Protein AF-A0A966UP32-F1 (afdb_monomer_lite)

Secondary structure (DSSP, 8-state):
---HHHHHHHHTT-----TT--BS-SSS---BHHHHHHHHHHHHHHHHHHHHHHHHHHHHHHH-HHHHHHHHT--

Sequence (75 aa):
MLSEELIKQIYFYCDNNDPNGLYADNENEPLDIVEYARKIEAVITDQVRLKEHARCVEIVRSMNKDVARVLEDRK

pLDDT: mean 89.64, std 7.69, range [62.84, 97.06]

Foldseek 3Di:
DDDPVNLVVLQVVAPLDPPPFDFPDDPDDTGRPVSSVVSVVVVVVVVVVVVVLVVVLVVVCVVPVVVSVVSVVPD

Structure (mmCIF, N/CA/C/O backbone):
data_AF-A0A966UP32-F1
#
_entry.id   AF-A0A966UP32-F1
#
loop_
_atom_site.group_PDB
_atom_site.id
_atom_site.type_symbol
_atom_site.label_atom_id
_atom_site.label_alt_id
_atom_site.label_comp_id
_atom_site.label_asym_id
_atom_site.label_entity_id
_atom_site.label_seq_id
_atom_site.pdbx_PDB_ins_code
_atom_site.Cartn_x
_atom_site.Cartn_y
_atom_site.Cartn_z
_atom_site.occupancy
_atom_site.B_iso_or_equiv
_atom_site.auth_seq_id
_atom_site.auth_comp_id
_atom_site.auth_asym_id
_atom_site.auth_atom_id
_atom_site.pdbx_PDB_model_num
ATOM 1 N N . MET A 1 1 ? -0.375 6.308 8.580 1.00 68.62 1 MET A N 1
ATOM 2 C CA . MET A 1 1 ? 0.319 7.458 7.968 1.00 68.62 1 MET A CA 1
ATOM 3 C C . MET A 1 1 ? 1.643 6.906 7.501 1.00 68.62 1 MET A C 1
ATOM 5 O O . MET A 1 1 ? 2.227 6.145 8.265 1.00 68.62 1 MET A O 1
ATOM 9 N N . LEU A 1 2 ? 2.081 7.210 6.282 1.00 81.25 2 LEU A N 1
ATOM 10 C CA . LEU A 1 2 ? 3.412 6.792 5.850 1.00 81.25 2 LEU A CA 1
ATOM 11 C C . LEU A 1 2 ? 4.458 7.496 6.716 1.00 81.25 2 LEU A C 1
ATOM 13 O O . LEU A 1 2 ? 4.435 8.720 6.829 1.00 81.25 2 LEU A O 1
ATOM 17 N N . SER A 1 3 ? 5.325 6.721 7.358 1.00 90.56 3 SER A N 1
ATOM 18 C CA . SER A 1 3 ? 6.536 7.239 7.986 1.00 90.56 3 SER A CA 1
ATOM 19 C C . SER A 1 3 ? 7.687 7.173 6.989 1.00 90.56 3 SER A C 1
ATOM 21 O O . SER A 1 3 ? 7.668 6.363 6.063 1.00 90.56 3 SER A O 1
ATOM 23 N N . GLU A 1 4 ? 8.708 7.996 7.205 1.00 92.06 4 GLU A N 1
ATOM 24 C CA . GLU A 1 4 ? 9.947 7.940 6.426 1.00 92.06 4 GLU A CA 1
ATOM 25 C C . GLU A 1 4 ? 10.575 6.537 6.464 1.00 92.06 4 GLU A C 1
ATOM 27 O O . GLU A 1 4 ? 10.959 6.002 5.429 1.00 92.06 4 GLU A O 1
ATOM 32 N N . GLU A 1 5 ? 10.590 5.899 7.637 1.00 93.62 5 GLU A N 1
ATOM 33 C CA . GLU A 1 5 ? 11.092 4.531 7.799 1.00 93.62 5 GLU A CA 1
ATOM 34 C C . GLU A 1 5 ? 10.293 3.506 6.992 1.00 93.62 5 GLU A C 1
ATOM 36 O O . GLU A 1 5 ? 10.879 2.633 6.362 1.00 93.62 5 GLU A O 1
ATOM 41 N N . LEU A 1 6 ? 8.964 3.625 6.946 1.00 91.56 6 LEU A N 1
ATOM 42 C CA . LEU A 1 6 ? 8.135 2.729 6.140 1.00 91.56 6 LEU A CA 1
ATOM 43 C C . LEU A 1 6 ? 8.383 2.940 4.642 1.00 91.56 6 LEU A C 1
ATOM 45 O O . LEU A 1 6 ? 8.461 1.970 3.898 1.00 91.56 6 LEU A O 1
ATOM 49 N N . ILE A 1 7 ? 8.549 4.191 4.206 1.00 92.56 7 ILE A N 1
ATOM 50 C CA . ILE A 1 7 ? 8.900 4.518 2.817 1.00 92.56 7 ILE A CA 1
ATOM 51 C C . ILE A 1 7 ? 10.236 3.851 2.455 1.00 92.56 7 ILE A C 1
ATOM 53 O O . ILE A 1 7 ? 10.297 3.097 1.488 1.00 92.56 7 ILE A O 1
ATOM 57 N N . LYS A 1 8 ? 11.271 4.017 3.289 1.00 92.94 8 LYS A N 1
ATOM 58 C CA . LYS A 1 8 ? 12.573 3.352 3.105 1.00 92.94 8 LYS A CA 1
ATOM 59 C C . LYS A 1 8 ? 12.469 1.828 3.139 1.00 92.94 8 LYS A C 1
ATOM 61 O O . LYS A 1 8 ? 13.149 1.157 2.378 1.00 92.94 8 LYS A O 1
ATOM 66 N N . GLN A 1 9 ? 11.625 1.256 3.995 1.00 93.44 9 GLN A N 1
ATOM 67 C CA . GLN A 1 9 ? 11.421 -0.192 4.032 1.00 93.44 9 GLN A CA 1
ATOM 68 C C . GLN A 1 9 ? 10.820 -0.720 2.728 1.00 93.44 9 GLN A C 1
ATOM 70 O O . GLN A 1 9 ? 11.249 -1.767 2.257 1.00 93.44 9 GLN A O 1
ATOM 75 N N . ILE A 1 10 ? 9.872 0.005 2.127 1.00 93.88 10 ILE A N 1
ATOM 76 C CA . ILE A 1 10 ? 9.231 -0.384 0.861 1.00 93.88 10 ILE A CA 1
ATOM 77 C C . ILE A 1 10 ? 10.254 -0.474 -0.283 1.00 93.88 10 ILE A C 1
ATOM 79 O O . ILE A 1 10 ? 10.113 -1.348 -1.137 1.00 93.88 10 ILE A O 1
ATOM 83 N N . TYR A 1 11 ? 11.313 0.346 -0.267 1.00 91.75 11 TYR A N 1
ATOM 84 C CA . TYR A 1 11 ? 12.409 0.266 -1.245 1.00 91.75 11 TYR A CA 1
ATOM 85 C C . TYR A 1 11 ? 13.034 -1.135 -1.286 1.00 91.75 11 TYR A C 1
ATOM 87 O O . TYR A 1 11 ? 13.186 -1.708 -2.361 1.00 91.75 11 TYR A O 1
ATOM 95 N N . PHE A 1 12 ? 13.295 -1.742 -0.123 1.00 91.75 12 PHE A N 1
ATOM 96 C CA . PHE A 1 12 ? 13.890 -3.083 -0.031 1.00 91.75 12 PHE A CA 1
ATOM 97 C C . PHE A 1 12 ? 12.977 -4.215 -0.515 1.00 91.75 12 PHE A C 1
ATOM 99 O O . PHE A 1 12 ? 13.437 -5.344 -0.657 1.00 91.75 12 PHE A O 1
ATOM 106 N N . TYR A 1 13 ? 11.694 -3.935 -0.750 1.00 92.31 13 TYR A N 1
ATOM 107 C CA . TYR A 1 13 ? 10.758 -4.899 -1.320 1.00 92.31 13 TYR A CA 1
ATOM 108 C C . TYR A 1 13 ? 10.620 -4.770 -2.838 1.00 92.31 13 TYR A C 1
ATOM 110 O O . TYR A 1 13 ? 9.820 -5.513 -3.397 1.00 92.31 13 TYR A O 1
ATOM 118 N N . CYS A 1 14 ? 11.316 -3.845 -3.504 1.00 92.50 14 CYS A N 1
ATOM 119 C CA . CYS A 1 14 ? 11.278 -3.720 -4.963 1.00 92.50 14 CYS A CA 1
ATOM 120 C C . CYS A 1 14 ? 12.181 -4.770 -5.622 1.00 92.50 14 CYS A C 1
ATOM 122 O O . CYS A 1 14 ? 13.322 -4.970 -5.207 1.00 92.50 14 CYS A O 1
ATOM 124 N N . ASP A 1 15 ? 11.651 -5.440 -6.639 1.00 91.88 15 ASP A N 1
ATOM 125 C CA . ASP A 1 15 ? 12.323 -6.500 -7.385 1.00 91.88 15 ASP A CA 1
ATOM 126 C C . ASP A 1 15 ? 13.242 -5.926 -8.477 1.00 91.88 15 ASP A C 1
ATOM 128 O O . ASP A 1 15 ? 14.229 -6.562 -8.851 1.00 91.88 15 ASP A O 1
ATOM 132 N N . ASN A 1 16 ? 12.946 -4.710 -8.955 1.00 90.56 16 ASN A N 1
ATOM 133 C CA . ASN A 1 16 ? 13.758 -3.907 -9.871 1.00 90.56 16 ASN A CA 1
ATOM 134 C C . ASN A 1 16 ? 14.126 -4.622 -11.180 1.00 90.56 16 ASN A C 1
ATOM 136 O O . ASN A 1 16 ? 15.194 -4.400 -11.752 1.00 90.56 16 ASN A O 1
ATOM 140 N N . ASN A 1 17 ? 13.245 -5.482 -11.686 1.00 90.12 17 ASN A N 1
ATOM 141 C CA . ASN A 1 17 ? 13.549 -6.388 -12.794 1.00 90.12 17 ASN A CA 1
ATOM 142 C C . ASN A 1 17 ? 12.612 -6.266 -14.007 1.00 90.12 17 ASN A C 1
ATOM 144 O O . ASN 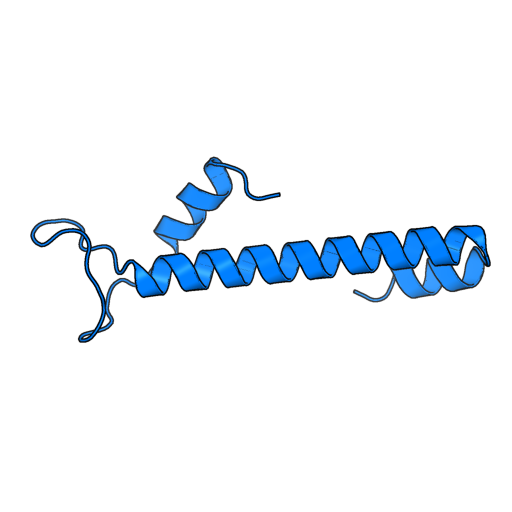A 1 17 ? 12.730 -7.086 -14.919 1.00 90.12 17 ASN A O 1
ATOM 148 N N . ASP A 1 18 ? 11.703 -5.283 -14.039 1.00 89.12 18 ASP A N 1
ATOM 149 C CA . ASP A 1 18 ? 10.832 -5.048 -15.194 1.00 89.12 18 ASP A CA 1
ATOM 150 C C . ASP A 1 18 ? 11.668 -4.559 -16.392 1.00 89.12 18 ASP A C 1
ATOM 152 O O . ASP A 1 18 ? 12.193 -3.447 -16.366 1.00 89.12 18 ASP A O 1
ATOM 156 N N . PRO A 1 19 ? 11.767 -5.323 -17.496 1.00 87.31 19 PRO A N 1
ATOM 157 C CA . PRO A 1 19 ? 12.512 -4.892 -18.679 1.00 87.31 19 PRO A CA 1
ATOM 158 C C . PRO A 1 19 ? 11.979 -3.596 -19.312 1.00 87.31 19 PRO A C 1
ATOM 160 O O . PRO A 1 19 ? 12.680 -2.973 -20.107 1.00 87.31 19 PRO A O 1
ATOM 163 N N . ASN A 1 20 ? 10.739 -3.210 -18.991 1.00 89.12 20 ASN A N 1
ATOM 164 C CA . ASN A 1 20 ? 10.101 -1.963 -19.414 1.00 89.12 20 ASN A CA 1
ATOM 165 C C . ASN A 1 20 ? 9.976 -0.943 -18.266 1.00 89.12 20 ASN A C 1
ATOM 167 O O . ASN A 1 20 ? 9.266 0.055 -18.417 1.00 89.12 20 ASN A O 1
ATOM 171 N N . GLY A 1 21 ? 10.616 -1.205 -17.124 1.00 85.56 21 GLY A N 1
ATOM 172 C CA . GLY A 1 21 ? 10.613 -0.343 -15.950 1.00 85.56 21 GLY A CA 1
ATOM 173 C C . GLY A 1 21 ? 11.259 1.015 -16.222 1.00 85.56 21 GLY A C 1
ATOM 174 O O . GLY A 1 21 ? 12.071 1.180 -17.139 1.00 85.56 21 GLY A O 1
ATOM 175 N N . LEU A 1 22 ? 10.892 2.015 -15.415 1.00 91.69 22 LEU A N 1
ATOM 176 C CA . LEU A 1 22 ? 11.508 3.340 -15.483 1.00 91.69 22 LEU A CA 1
ATOM 177 C C . LEU A 1 22 ? 12.560 3.450 -14.385 1.00 91.69 22 LEU A C 1
ATOM 179 O O . LEU A 1 22 ? 12.228 3.681 -13.223 1.00 91.69 22 LEU A O 1
ATOM 183 N N . TYR A 1 23 ? 13.822 3.302 -14.772 1.00 91.44 23 TYR A N 1
ATOM 184 C CA . TYR A 1 23 ? 14.926 3.209 -13.828 1.00 91.44 23 TYR A CA 1
ATOM 185 C C . TYR A 1 23 ? 15.555 4.568 -13.512 1.00 91.44 23 TYR A C 1
ATOM 187 O O . TYR A 1 23 ? 15.859 5.349 -14.414 1.00 91.44 23 TYR A O 1
ATOM 195 N N . ALA A 1 24 ? 15.732 4.852 -12.217 1.00 84.56 24 ALA A N 1
ATOM 196 C CA . ALA A 1 24 ? 16.295 6.115 -11.727 1.00 84.56 24 ALA A CA 1
ATOM 197 C C . ALA A 1 24 ? 17.831 6.192 -11.810 1.00 84.56 24 ALA A C 1
ATOM 199 O O . ALA A 1 24 ? 18.377 7.290 -11.764 1.00 84.56 24 ALA A O 1
ATOM 200 N N . ASP A 1 25 ? 18.506 5.046 -11.934 1.00 77.94 25 ASP A N 1
ATOM 201 C CA . ASP A 1 25 ? 19.964 4.916 -11.940 1.00 77.94 25 ASP A CA 1
ATOM 202 C C . ASP A 1 25 ? 20.402 3.832 -12.928 1.00 77.94 25 ASP A C 1
ATOM 204 O O . ASP A 1 25 ? 19.753 2.795 -13.051 1.00 77.94 25 ASP A O 1
ATOM 208 N N . ASN A 1 26 ? 21.516 4.064 -13.627 1.00 62.84 26 ASN A N 1
ATOM 209 C CA . ASN A 1 26 ? 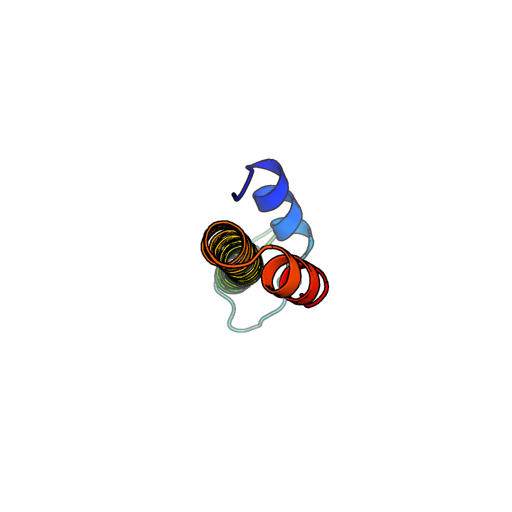21.922 3.226 -14.761 1.00 62.84 26 ASN A CA 1
ATOM 210 C C . ASN A 1 26 ? 23.062 2.238 -14.460 1.00 62.84 26 ASN A C 1
ATOM 212 O O . ASN A 1 26 ? 23.349 1.403 -15.314 1.00 62.84 26 ASN A O 1
ATOM 216 N N . GLU A 1 27 ? 23.736 2.320 -13.304 1.00 66.75 27 GLU A N 1
ATOM 217 C CA . GLU A 1 27 ? 25.047 1.654 -13.160 1.00 66.75 27 GLU A CA 1
ATOM 218 C C . GLU A 1 27 ? 25.208 0.695 -11.972 1.00 66.75 27 GLU A C 1
ATOM 220 O O . GLU A 1 27 ? 25.910 -0.299 -12.134 1.00 66.75 27 GLU A O 1
ATOM 225 N N . ASN A 1 28 ? 24.584 0.924 -10.808 1.00 65.69 28 ASN A N 1
ATOM 226 C CA . ASN A 1 28 ? 24.878 0.107 -9.612 1.00 65.69 28 ASN A CA 1
ATOM 227 C C . ASN A 1 28 ? 23.640 -0.425 -8.879 1.00 65.69 28 ASN A C 1
ATOM 229 O O . ASN A 1 28 ? 23.622 -1.593 -8.503 1.00 65.69 28 ASN A O 1
ATOM 233 N N . GLU A 1 29 ? 22.598 0.391 -8.712 1.00 74.69 29 GLU A N 1
ATOM 234 C CA . GLU A 1 29 ? 21.342 -0.018 -8.069 1.00 74.69 29 GLU A CA 1
ATOM 235 C C . GLU A 1 29 ? 20.158 0.596 -8.830 1.00 74.69 29 GLU A C 1
ATOM 237 O O . GLU A 1 29 ? 19.614 1.621 -8.419 1.00 74.69 29 GLU A O 1
ATOM 242 N N . PRO A 1 30 ? 19.788 0.032 -9.994 1.00 84.44 30 PRO A N 1
ATOM 243 C CA . PRO A 1 30 ? 18.691 0.566 -10.785 1.00 84.44 30 PRO A CA 1
ATOM 244 C C . PRO A 1 30 ? 17.374 0.381 -10.019 1.00 84.44 30 PRO A C 1
ATOM 246 O O . PRO A 1 30 ? 16.897 -0.737 -9.858 1.00 84.44 30 PRO A O 1
ATOM 249 N N . LEU A 1 31 ? 16.777 1.476 -9.547 1.00 90.81 31 LEU A N 1
ATOM 250 C CA . LEU A 1 31 ? 15.449 1.467 -8.926 1.00 90.81 31 LEU A CA 1
ATOM 251 C C . LEU A 1 31 ? 14.372 1.660 -9.990 1.00 90.81 31 LEU A C 1
ATOM 253 O O . LEU A 1 31 ? 14.340 2.720 -10.620 1.00 90.81 31 LEU A O 1
ATOM 257 N N . ASP A 1 32 ? 13.461 0.697 -10.140 1.00 94.06 32 ASP A N 1
ATOM 258 C CA . ASP A 1 32 ? 12.241 0.904 -10.921 1.00 94.06 32 ASP A CA 1
ATOM 259 C C . ASP A 1 32 ? 11.283 1.813 -10.137 1.00 94.06 32 ASP A C 1
ATOM 261 O O . ASP A 1 32 ? 10.628 1.420 -9.166 1.00 94.06 32 ASP A O 1
ATOM 265 N N . ILE A 1 33 ? 11.196 3.068 -10.574 1.00 93.44 33 ILE A N 1
ATOM 266 C CA . ILE A 1 33 ? 10.387 4.102 -9.928 1.00 93.44 33 ILE A CA 1
ATOM 267 C C . ILE A 1 33 ? 8.897 3.739 -9.984 1.00 93.44 33 ILE A C 1
ATOM 269 O O . ILE A 1 33 ? 8.143 4.062 -9.061 1.00 93.44 33 ILE A O 1
ATOM 273 N N . VAL A 1 34 ? 8.454 3.073 -11.056 1.00 94.19 34 VAL A N 1
ATOM 274 C CA . VAL A 1 34 ? 7.044 2.709 -11.242 1.00 94.19 34 VAL A CA 1
ATOM 275 C C . VAL A 1 34 ? 6.664 1.590 -10.285 1.00 94.19 34 VAL A C 1
ATOM 277 O O . VAL A 1 34 ? 5.614 1.665 -9.639 1.00 94.19 34 VAL A O 1
ATOM 280 N N . GLU A 1 35 ? 7.514 0.574 -10.160 1.00 95.25 35 GLU A N 1
ATOM 281 C CA . GLU A 1 35 ? 7.329 -0.491 -9.179 1.00 95.25 35 GLU A CA 1
ATOM 282 C C . GLU A 1 35 ? 7.271 0.082 -7.757 1.00 95.25 35 GLU A C 1
ATOM 284 O O . GLU A 1 35 ? 6.318 -0.180 -7.015 1.00 95.25 35 GLU A O 1
ATOM 289 N N . TYR A 1 36 ? 8.247 0.916 -7.398 1.00 95.25 36 TYR A N 1
ATOM 290 C CA . TYR A 1 36 ? 8.330 1.498 -6.065 1.00 95.25 36 TYR A CA 1
ATOM 291 C C . TYR A 1 36 ? 7.093 2.337 -5.719 1.00 95.25 36 TYR A C 1
ATOM 293 O O . TYR A 1 36 ? 6.496 2.160 -4.652 1.00 95.25 36 TYR A O 1
ATOM 301 N N . ALA A 1 37 ? 6.635 3.183 -6.647 1.00 94.19 37 ALA A N 1
ATOM 302 C CA . ALA A 1 37 ? 5.417 3.972 -6.476 1.00 94.19 37 ALA A CA 1
ATOM 303 C C . ALA A 1 37 ? 4.175 3.091 -6.248 1.00 94.19 37 ALA A C 1
ATOM 305 O O . ALA A 1 37 ? 3.378 3.376 -5.351 1.00 94.19 37 ALA A O 1
ATOM 306 N N . ARG A 1 38 ? 4.032 1.989 -6.997 1.00 94.62 38 ARG A N 1
ATOM 307 C CA . ARG A 1 38 ? 2.917 1.039 -6.830 1.00 94.62 38 ARG A CA 1
ATOM 308 C C . ARG A 1 38 ? 2.942 0.344 -5.469 1.00 94.62 38 ARG A C 1
ATOM 310 O O . ARG A 1 38 ? 1.890 0.179 -4.853 1.00 94.62 38 ARG A O 1
ATOM 317 N N . LYS A 1 39 ? 4.118 -0.045 -4.963 1.00 94.38 39 LYS A N 1
ATOM 318 C CA . LYS A 1 39 ? 4.222 -0.661 -3.625 1.00 94.38 39 LYS A CA 1
ATOM 319 C C . LYS A 1 39 ? 3.887 0.340 -2.518 1.00 94.38 39 LYS A C 1
ATOM 321 O O . LYS A 1 39 ? 3.198 -0.023 -1.564 1.00 94.38 39 LYS A O 1
ATOM 326 N N . ILE A 1 40 ? 4.283 1.607 -2.668 1.00 94.25 40 ILE A N 1
ATOM 327 C CA . ILE A 1 40 ? 3.848 2.685 -1.768 1.00 94.25 40 ILE A CA 1
ATOM 328 C C . ILE A 1 40 ? 2.320 2.829 -1.795 1.00 94.25 40 ILE A C 1
ATOM 330 O O . ILE A 1 40 ? 1.688 2.857 -0.737 1.00 94.25 40 ILE A O 1
ATOM 334 N N . GLU A 1 41 ? 1.715 2.885 -2.983 1.00 92.50 41 GLU A N 1
ATOM 335 C CA . GLU A 1 41 ? 0.263 3.017 -3.151 1.00 92.50 41 GLU A CA 1
ATOM 336 C C . GLU A 1 41 ? -0.514 1.860 -2.508 1.00 92.50 41 GLU A C 1
ATOM 338 O O . GLU A 1 41 ? -1.510 2.097 -1.817 1.00 92.50 41 GLU A O 1
ATOM 343 N N . ALA A 1 42 ? -0.041 0.622 -2.671 1.00 91.38 42 ALA A N 1
ATOM 344 C CA . ALA A 1 42 ? -0.655 -0.554 -2.060 1.00 91.38 42 ALA A CA 1
ATOM 345 C C . ALA A 1 42 ? -0.710 -0.428 -0.527 1.00 91.38 42 ALA A C 1
ATOM 347 O O . ALA A 1 42 ? -1.766 -0.603 0.084 1.00 91.38 42 ALA A O 1
ATOM 348 N N . VAL A 1 43 ? 0.399 -0.012 0.095 1.00 90.50 43 VAL A N 1
ATOM 349 C CA . VAL A 1 43 ? 0.472 0.201 1.548 1.00 90.50 43 VAL A CA 1
ATOM 350 C C . VAL A 1 43 ? -0.428 1.354 2.002 1.00 90.50 43 VAL A C 1
ATOM 352 O O . VAL A 1 43 ? -1.100 1.244 3.031 1.00 90.50 43 VAL A O 1
ATOM 355 N N . ILE A 1 44 ? -0.470 2.467 1.259 1.00 89.75 44 ILE A N 1
ATOM 356 C CA . ILE A 1 44 ? -1.372 3.587 1.576 1.00 89.75 44 ILE A CA 1
ATOM 357 C C . ILE A 1 44 ? -2.825 3.123 1.524 1.00 89.75 44 ILE A C 1
ATOM 359 O O . ILE A 1 44 ? -3.581 3.420 2.450 1.00 89.75 44 ILE A O 1
ATOM 363 N N . THR A 1 45 ? -3.213 2.406 0.471 1.00 88.44 45 THR A N 1
ATOM 364 C CA . THR A 1 45 ? -4.587 1.935 0.262 1.00 88.44 45 THR A CA 1
ATOM 365 C C . THR A 1 45 ? -5.060 1.093 1.439 1.00 88.44 45 THR A C 1
ATOM 367 O O . THR A 1 45 ? -6.134 1.349 1.989 1.00 88.44 45 THR A O 1
ATOM 370 N N . ASP A 1 46 ? -4.227 0.169 1.914 1.00 85.25 46 ASP A N 1
ATOM 371 C CA . ASP A 1 46 ? -4.536 -0.629 3.099 1.00 85.25 46 ASP A CA 1
ATOM 372 C C . ASP A 1 46 ? -4.665 0.222 4.366 1.00 85.25 46 ASP A C 1
ATOM 374 O O . ASP A 1 46 ? -5.596 0.039 5.154 1.00 85.25 46 ASP A O 1
ATOM 378 N N . GLN A 1 47 ? -3.780 1.203 4.566 1.00 86.19 47 GLN A N 1
ATOM 379 C CA . GLN A 1 47 ? -3.890 2.113 5.708 1.00 86.19 47 GLN A CA 1
ATOM 380 C C . GLN A 1 47 ? -5.154 2.974 5.653 1.00 86.19 47 GLN A C 1
ATOM 382 O O . GLN A 1 47 ? -5.763 3.225 6.694 1.00 86.19 47 GLN A O 1
ATOM 387 N N . VAL A 1 48 ? -5.547 3.442 4.468 1.00 88.12 48 VAL A N 1
ATOM 388 C CA . VAL A 1 48 ? -6.789 4.195 4.263 1.00 88.12 48 VAL A CA 1
ATOM 389 C C . VAL A 1 48 ? -7.983 3.302 4.573 1.00 88.12 48 VAL A C 1
ATOM 391 O O . VAL A 1 48 ? -8.829 3.695 5.370 1.00 88.12 48 VAL A O 1
ATOM 394 N N . ARG A 1 49 ? -8.009 2.071 4.051 1.00 88.56 49 ARG A N 1
ATOM 395 C CA . ARG A 1 49 ? -9.054 1.082 4.345 1.00 88.56 49 ARG A CA 1
ATOM 396 C C . ARG A 1 49 ? -9.211 0.848 5.848 1.00 88.56 49 ARG A C 1
ATOM 398 O O . ARG A 1 49 ? -10.327 0.879 6.361 1.00 88.56 49 ARG A O 1
ATOM 405 N N . LEU A 1 50 ? -8.103 0.655 6.565 1.00 89.12 50 LEU A N 1
ATOM 406 C CA . LEU A 1 50 ? -8.109 0.451 8.016 1.00 89.12 50 LEU A CA 1
ATOM 407 C C . LEU A 1 50 ? -8.611 1.684 8.779 1.00 89.12 50 LEU A C 1
ATOM 409 O O . LEU A 1 50 ? -9.362 1.541 9.742 1.00 89.12 50 LEU A O 1
ATOM 413 N N . LYS A 1 51 ? -8.224 2.891 8.352 1.00 90.12 51 LYS A N 1
ATOM 414 C CA . LYS A 1 51 ? -8.699 4.145 8.954 1.00 90.12 51 LYS A CA 1
ATOM 415 C C . LYS A 1 51 ? -10.189 4.366 8.728 1.00 90.12 51 LYS A C 1
ATOM 417 O O . LYS A 1 51 ? -10.888 4.725 9.670 1.00 90.12 51 LYS A O 1
ATOM 422 N N . GLU A 1 52 ? -10.674 4.131 7.513 1.00 91.56 52 GLU A N 1
ATOM 423 C CA . GLU A 1 52 ? -12.098 4.250 7.200 1.00 91.56 52 GLU A CA 1
ATOM 424 C C . GLU A 1 52 ? -12.914 3.215 7.975 1.00 91.56 52 GLU A C 1
ATOM 426 O O . GLU A 1 52 ? -13.941 3.556 8.556 1.00 91.56 52 GLU A O 1
ATOM 431 N N . HIS A 1 53 ? -12.424 1.977 8.093 1.00 92.50 53 HIS A N 1
ATOM 432 C CA . HIS A 1 53 ? -13.055 0.974 8.947 1.00 92.50 53 HIS A CA 1
ATOM 433 C C . HIS A 1 53 ? -13.112 1.423 10.417 1.00 92.50 53 HIS A C 1
ATOM 435 O O . HIS A 1 53 ? -14.179 1.372 11.027 1.00 92.50 53 HIS A O 1
ATOM 441 N N . ALA A 1 54 ? -12.002 1.916 10.978 1.00 93.19 54 ALA A N 1
ATOM 442 C CA . ALA A 1 54 ? -11.968 2.419 12.352 1.00 93.19 54 ALA A CA 1
ATOM 443 C C . ALA A 1 54 ? -12.964 3.572 12.565 1.00 93.19 54 ALA A C 1
ATOM 445 O O . ALA A 1 54 ? -13.726 3.565 13.531 1.00 93.19 54 ALA A O 1
ATOM 446 N N . ARG A 1 55 ? -13.036 4.513 11.619 1.00 93.69 55 ARG A N 1
ATOM 447 C CA . ARG A 1 55 ? -14.007 5.611 11.639 1.00 93.69 55 ARG A CA 1
ATOM 448 C C . ARG A 1 55 ? -15.450 5.104 11.579 1.00 93.69 55 ARG A C 1
ATOM 450 O O . ARG A 1 55 ? -16.301 5.591 12.321 1.00 93.69 55 ARG A O 1
ATOM 457 N N . CYS A 1 56 ? -15.740 4.115 10.735 1.00 94.00 56 CYS A N 1
ATOM 458 C CA . CYS A 1 56 ? -17.051 3.467 10.690 1.00 94.00 56 CYS A CA 1
ATOM 459 C C . CYS A 1 56 ? -17.404 2.826 12.038 1.00 94.00 56 CYS A C 1
ATOM 461 O O . CYS A 1 56 ? -18.514 3.023 12.530 1.00 94.00 56 CYS A O 1
ATOM 463 N N . VAL A 1 57 ? -16.463 2.119 12.671 1.00 96.12 57 VAL A N 1
ATOM 464 C CA . VAL A 1 57 ? -16.649 1.547 14.013 1.00 96.12 57 VAL A CA 1
ATOM 465 C C . VAL A 1 57 ? -16.945 2.640 15.043 1.00 96.12 57 VAL A C 1
ATOM 467 O O . VAL A 1 57 ?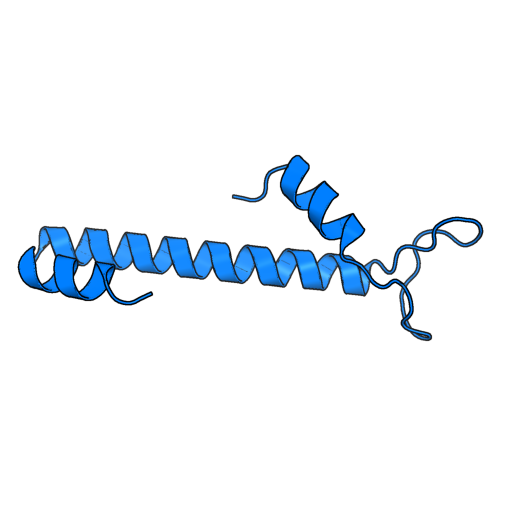 -17.860 2.469 15.845 1.00 96.12 57 VAL A O 1
ATOM 470 N N . GLU A 1 58 ? -16.236 3.771 15.021 1.00 96.50 58 GLU A N 1
ATOM 471 C CA . GLU A 1 58 ? -16.483 4.902 15.930 1.00 96.50 58 GLU A CA 1
ATOM 472 C C . GLU A 1 58 ? -17.885 5.499 15.758 1.00 96.50 58 GLU A C 1
ATOM 474 O O . GLU A 1 58 ? -18.610 5.678 16.743 1.00 96.50 58 GLU A O 1
ATOM 479 N N . ILE A 1 59 ? -18.297 5.752 14.512 1.00 95.44 59 ILE A N 1
ATOM 480 C CA . ILE A 1 59 ? -19.636 6.261 14.191 1.00 95.44 59 ILE A CA 1
ATOM 481 C C . ILE A 1 59 ? -20.693 5.284 14.706 1.00 95.44 59 ILE A C 1
ATOM 483 O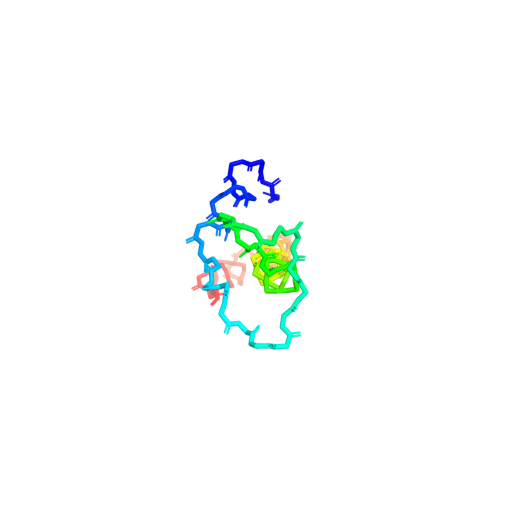 O . ILE A 1 59 ? -21.594 5.682 15.446 1.00 95.44 59 ILE A O 1
ATOM 487 N N . VAL A 1 60 ? -20.558 3.995 14.385 1.00 96.31 60 VAL A N 1
ATOM 488 C CA . VAL A 1 60 ? -21.512 2.969 14.820 1.00 96.31 60 VAL A CA 1
ATOM 489 C C . VAL A 1 60 ? -21.523 2.852 16.342 1.00 96.31 60 VAL A C 1
ATOM 491 O O . VAL A 1 60 ? -22.597 2.738 16.918 1.00 96.31 60 VAL A O 1
ATOM 494 N N . ARG A 1 61 ? -20.379 2.972 17.026 1.00 97.06 61 ARG A N 1
ATOM 495 C CA . ARG A 1 61 ? -20.292 2.909 18.497 1.00 97.06 61 ARG A CA 1
ATOM 496 C C . ARG A 1 61 ? -21.072 4.026 19.178 1.00 97.06 61 ARG A C 1
ATOM 498 O O . ARG A 1 61 ? -21.619 3.798 20.257 1.00 97.06 61 ARG A O 1
ATOM 505 N N . SER A 1 62 ? -21.147 5.203 18.552 1.00 95.88 62 SER A N 1
ATOM 506 C CA . SER A 1 62 ? -21.970 6.316 19.043 1.00 95.88 62 SER A CA 1
ATOM 507 C C . SER A 1 62 ? -23.478 6.027 18.965 1.00 95.88 62 SER A C 1
ATOM 509 O O . SER A 1 62 ? -24.245 6.583 19.746 1.00 95.88 62 SER A O 1
ATOM 511 N N . MET A 1 63 ? -23.894 5.120 18.072 1.00 95.69 63 MET A N 1
ATOM 512 C CA . MET A 1 63 ? -25.294 4.753 17.832 1.00 95.69 63 MET A CA 1
ATOM 513 C C . MET A 1 63 ? -25.699 3.452 18.541 1.00 95.69 63 MET A C 1
ATOM 515 O O . MET A 1 63 ? -26.781 3.362 19.114 1.00 95.69 63 MET A O 1
ATOM 519 N N . ASN A 1 64 ? -24.845 2.426 18.485 1.00 97.06 64 ASN A N 1
ATOM 520 C CA . ASN A 1 64 ? -25.063 1.103 19.055 1.00 97.06 64 ASN A CA 1
ATOM 521 C C . ASN A 1 64 ? -23.719 0.409 19.357 1.00 97.06 64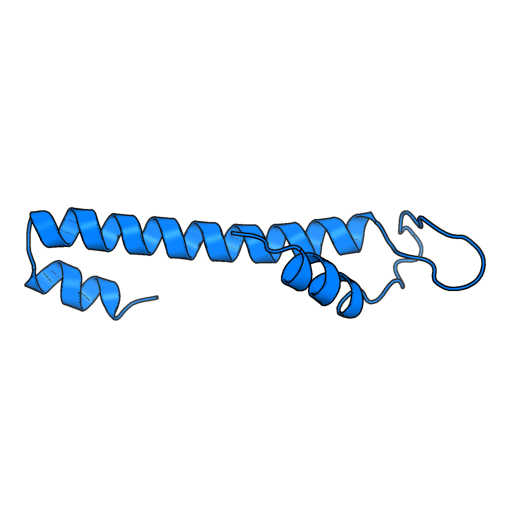 ASN A C 1
ATOM 523 O O . ASN A 1 64 ? -22.971 0.017 18.458 1.00 97.06 64 ASN A O 1
ATOM 527 N N . LYS A 1 65 ? -23.433 0.218 20.649 1.00 95.94 65 LYS A N 1
ATOM 528 C CA . LYS A 1 65 ? -22.169 -0.368 21.121 1.00 95.94 65 LYS A CA 1
ATOM 529 C C . LYS A 1 65 ? -22.014 -1.847 20.763 1.00 95.94 65 LYS A C 1
ATOM 531 O O . LYS A 1 65 ? -20.898 -2.269 20.469 1.00 95.94 65 LYS A O 1
ATOM 536 N N . ASP A 1 66 ? -23.101 -2.612 20.767 1.00 95.50 66 ASP A N 1
ATOM 537 C CA . ASP A 1 66 ? -23.057 -4.052 20.498 1.00 95.50 66 ASP A CA 1
ATOM 538 C C . ASP A 1 66 ? -22.769 -4.320 19.018 1.00 95.50 66 ASP A C 1
ATOM 540 O O . ASP A 1 66 ? -21.930 -5.155 18.685 1.00 95.50 66 ASP A O 1
ATOM 544 N N . VAL A 1 67 ? -23.385 -3.541 18.122 1.00 93.62 67 VAL A N 1
ATOM 545 C CA . VAL A 1 67 ? -23.115 -3.619 16.677 1.00 93.62 67 VAL A CA 1
ATOM 546 C C . VAL A 1 67 ? -21.685 -3.176 16.363 1.00 93.62 67 VAL A C 1
ATOM 548 O O . VAL A 1 67 ? -21.006 -3.827 15.573 1.00 93.62 67 VAL A O 1
ATOM 551 N N . ALA A 1 68 ? -21.194 -2.113 17.008 1.00 95.31 68 ALA A N 1
ATOM 552 C CA . ALA A 1 68 ? -19.817 -1.657 16.822 1.00 95.31 68 ALA A CA 1
ATOM 553 C C . ALA A 1 68 ? -18.786 -2.712 17.238 1.00 95.31 68 ALA A C 1
ATOM 555 O O . ALA A 1 68 ? -17.784 -2.875 16.551 1.00 95.31 68 ALA A O 1
ATOM 556 N N . ARG A 1 69 ? -19.049 -3.452 18.323 1.00 93.94 69 ARG A N 1
ATOM 557 C CA . ARG A 1 69 ? -18.180 -4.541 18.785 1.00 93.94 69 ARG A CA 1
ATOM 558 C C . ARG A 1 69 ? -18.087 -5.667 17.754 1.00 93.94 69 ARG A C 1
ATOM 560 O O . ARG A 1 69 ? -16.994 -6.109 17.437 1.00 93.94 69 ARG A O 1
ATOM 567 N N . VAL A 1 70 ? -19.218 -6.082 17.180 1.00 94.62 70 VAL A N 1
ATOM 568 C CA . VAL A 1 70 ? -19.231 -7.102 16.115 1.00 94.62 70 VAL A CA 1
ATOM 569 C C . VAL A 1 70 ? -18.520 -6.609 14.850 1.00 94.62 70 VAL A C 1
ATOM 571 O O . VAL A 1 70 ? -17.880 -7.400 14.158 1.00 94.62 70 VAL A O 1
ATOM 574 N N . LEU A 1 71 ? -18.641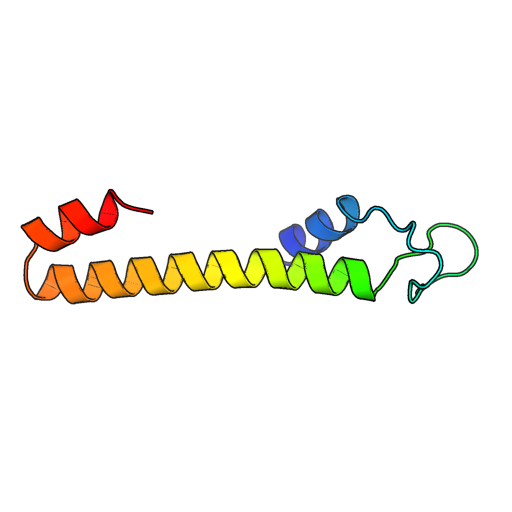 -5.318 14.528 1.00 91.75 71 LEU A N 1
ATOM 575 C CA . LEU A 1 71 ? -17.986 -4.718 13.367 1.00 91.75 71 LEU A CA 1
ATOM 576 C C . LEU A 1 71 ? -16.465 -4.624 13.549 1.00 91.75 71 LEU A C 1
ATOM 578 O O . LEU A 1 71 ? -15.736 -4.925 12.614 1.00 91.75 71 LEU A O 1
ATOM 582 N N . GLU A 1 72 ? -15.999 -4.263 14.744 1.00 92.25 72 GLU A N 1
ATOM 583 C CA . GLU A 1 72 ? -14.576 -4.189 15.106 1.00 92.25 72 GLU A CA 1
ATOM 584 C C . GLU A 1 72 ? -13.857 -5.543 14.965 1.00 92.25 72 GLU A C 1
ATOM 586 O O . GLU A 1 72 ? -12.696 -5.595 14.552 1.00 92.25 72 GLU A O 1
ATOM 591 N N . ASP A 1 73 ? -14.569 -6.643 15.229 1.00 88.62 73 ASP A N 1
ATOM 592 C CA . ASP A 1 73 ? -14.054 -8.010 15.098 1.00 88.62 73 ASP A CA 1
ATOM 593 C C . ASP A 1 73 ? -13.953 -8.489 13.627 1.00 88.62 73 ASP A C 1
ATOM 595 O O . ASP A 1 73 ? -13.390 -9.554 13.360 1.00 88.62 73 ASP A O 1
ATOM 599 N N . ARG A 1 74 ? -14.471 -7.724 12.649 1.00 78.44 74 ARG A N 1
ATOM 600 C CA . ARG A 1 74 ? -14.457 -8.062 11.212 1.00 78.44 74 ARG A CA 1
ATOM 601 C C . ARG A 1 74 ? -13.587 -7.078 10.415 1.00 78.44 74 ARG A C 1
ATOM 603 O O . ARG A 1 74 ? -14.069 -6.024 10.007 1.00 78.44 74 ARG A O 1
ATOM 610 N N . LYS A 1 75 ? -12.323 -7.441 10.166 1.00 65.44 75 LYS A N 1
ATOM 611 C CA . LYS A 1 75 ? -11.345 -6.647 9.389 1.00 65.44 75 LYS A CA 1
ATOM 612 C C . LYS A 1 75 ? -11.191 -7.086 7.939 1.00 65.44 75 LYS A C 1
ATOM 614 O O . LYS A 1 75 ? -11.374 -8.289 7.668 1.00 65.44 75 LYS A O 1
#

Radius of gyration: 18.6 Å; chains: 1; bounding box: 50×16×40 Å